Protein AF-A0A3Q0EWF9-F1 (afdb_monomer_lite)

Foldseek 3Di:
DDPDVVVVVVLLVVLQVVLCCLQVVPPQKDKDFACAWDQDPNDTDHHGDIDIDGSNCVLQDCVQPPVSNDRDSCRPVPDDGPVVVVVCVVPPPPPPPDDDDDDDD

Secondary structure (DSSP, 8-state):
----HHHHHHHHHHHHHHHHHHHH-S--EEEEE-SS-EEETTEEE-TT-EEEEEHHHHHT-TTTSSSTTS--TTGGGS---HHHHHHHHHTS-------------

Sequence (105 aa):
MSINARNIYLFHGIKVIDETMRVITFSPVVFREAKSDVNINGYLIPKGWKAVVWFRSVHLDPEIYPNPKEFNPYRGNQKEHKVQSVVREAYSPSINHPPSEERNV

Radius of gyration: 20.23 Å; chains: 1; bounding box: 55×40×53 Å

Structure (mmCIF, N/CA/C/O backbone):
data_AF-A0A3Q0EWF9-F1
#
_entry.id   AF-A0A3Q0EWF9-F1
#
loop_
_atom_site.group_PDB
_atom_site.id
_atom_site.type_symbol
_atom_site.label_atom_id
_atom_site.label_alt_id
_atom_site.label_comp_id
_atom_site.label_asym_id
_atom_site.label_entity_id
_atom_site.label_seq_id
_atom_site.pdbx_PDB_ins_code
_atom_site.Cartn_x
_atom_site.Cartn_y
_atom_site.Cartn_z
_atom_site.occupancy
_atom_site.B_iso_or_equiv
_atom_site.auth_seq_id
_atom_site.auth_comp_id
_atom_site.auth_asym_id
_atom_site.auth_atom_id
_atom_site.pdbx_PDB_model_num
ATOM 1 N N . MET A 1 1 ? -3.294 14.490 -36.265 1.00 40.38 1 MET A N 1
ATOM 2 C CA . MET A 1 1 ? -3.339 14.651 -34.794 1.00 40.38 1 MET A CA 1
ATOM 3 C C . MET A 1 1 ? -1.911 14.715 -34.280 1.00 40.38 1 MET A C 1
ATOM 5 O O . MET A 1 1 ? -1.221 13.710 -34.339 1.00 40.38 1 MET A O 1
ATOM 9 N N . SER A 1 2 ? -1.434 15.894 -33.872 1.00 47.47 2 SER A N 1
ATOM 10 C CA . SER A 1 2 ? -0.080 16.055 -33.327 1.00 47.47 2 SER A CA 1
ATOM 11 C C . SER A 1 2 ? -0.111 15.737 -31.833 1.00 47.47 2 SER A C 1
ATOM 13 O O . SER A 1 2 ? -0.631 16.521 -31.040 1.00 47.47 2 SER A O 1
ATOM 15 N N . ILE A 1 3 ? 0.376 14.557 -31.450 1.00 57.91 3 ILE A N 1
ATOM 16 C CA . ILE A 1 3 ? 0.616 14.232 -30.043 1.00 57.91 3 ILE A CA 1
ATOM 17 C C . ILE A 1 3 ? 1.892 14.981 -29.654 1.00 57.91 3 ILE A C 1
ATOM 19 O O . ILE A 1 3 ? 2.978 14.682 -30.144 1.00 57.91 3 ILE A O 1
ATOM 23 N N . ASN A 1 4 ? 1.751 16.009 -28.819 1.00 61.34 4 ASN A N 1
ATOM 24 C CA . ASN A 1 4 ? 2.858 16.870 -28.421 1.00 61.34 4 ASN A CA 1
ATOM 25 C C . ASN A 1 4 ? 3.886 16.053 -27.617 1.00 61.34 4 ASN A C 1
ATOM 27 O O . ASN A 1 4 ? 3.537 15.465 -26.591 1.00 61.34 4 ASN A O 1
ATOM 31 N N . ALA A 1 5 ? 5.145 16.016 -28.066 1.00 60.78 5 ALA A N 1
ATOM 32 C CA . ALA A 1 5 ? 6.212 15.207 -27.467 1.00 60.78 5 ALA A CA 1
ATOM 33 C C . ALA A 1 5 ? 6.368 15.443 -25.953 1.00 60.78 5 ALA A C 1
ATOM 35 O O . ALA A 1 5 ? 6.663 14.514 -25.206 1.00 60.78 5 ALA A O 1
ATOM 36 N N . ARG A 1 6 ? 6.072 16.658 -25.469 1.00 62.41 6 ARG A N 1
ATOM 37 C CA . ARG A 1 6 ? 6.066 16.986 -24.032 1.00 62.41 6 ARG A CA 1
ATOM 38 C C . ARG A 1 6 ? 5.102 16.116 -23.217 1.00 62.41 6 ARG A C 1
ATOM 40 O O . ARG A 1 6 ? 5.454 15.694 -22.121 1.00 62.41 6 ARG A O 1
AT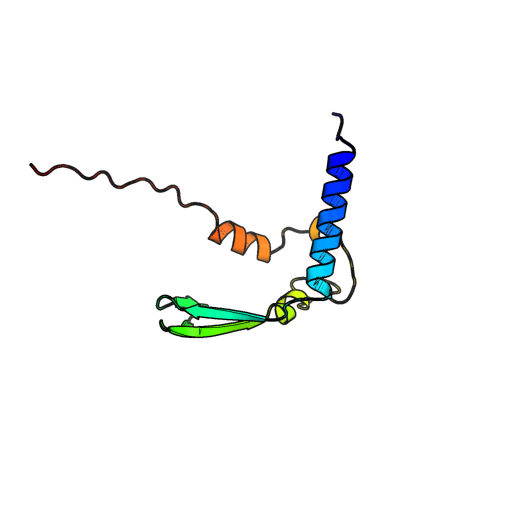OM 47 N N . ASN A 1 7 ? 3.931 15.795 -23.764 1.00 61.41 7 ASN A N 1
ATOM 48 C CA . ASN A 1 7 ? 2.940 14.955 -23.087 1.00 61.41 7 A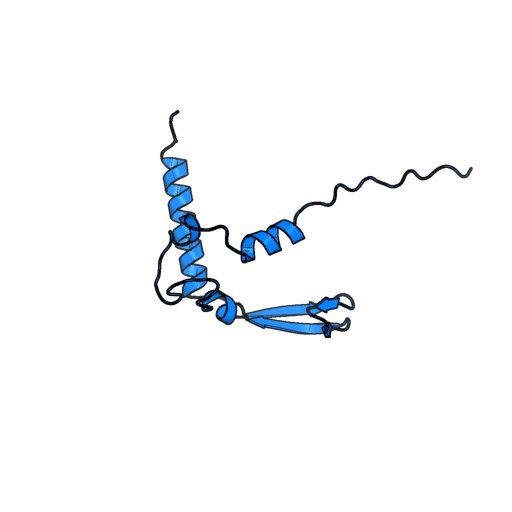SN A CA 1
ATOM 49 C C . ASN A 1 7 ? 3.381 13.487 -23.047 1.00 61.41 7 ASN A C 1
ATOM 51 O O . ASN A 1 7 ? 3.095 12.785 -22.081 1.00 61.41 7 ASN A O 1
ATOM 55 N N . ILE A 1 8 ? 4.126 13.044 -24.064 1.00 62.97 8 ILE A N 1
ATOM 56 C CA . ILE A 1 8 ? 4.720 11.706 -24.120 1.00 62.97 8 ILE A CA 1
ATOM 57 C C . ILE A 1 8 ? 5.784 11.577 -23.023 1.00 62.97 8 ILE A C 1
ATOM 59 O O . ILE A 1 8 ? 5.683 10.690 -22.179 1.00 62.97 8 ILE A O 1
ATOM 63 N N . TYR A 1 9 ? 6.750 12.499 -22.953 1.00 67.69 9 TYR A N 1
ATOM 64 C CA . TYR A 1 9 ? 7.807 12.451 -21.932 1.00 67.69 9 TYR A CA 1
ATOM 65 C C . TYR A 1 9 ? 7.266 12.501 -20.498 1.00 67.69 9 TYR A C 1
ATOM 67 O O . TYR A 1 9 ? 7.732 11.739 -19.651 1.00 67.69 9 TYR A O 1
ATOM 75 N N . LEU A 1 10 ? 6.256 13.336 -20.228 1.00 73.50 10 LEU A N 1
ATOM 76 C CA . LEU A 1 10 ? 5.601 13.382 -18.916 1.00 73.50 10 LEU A CA 1
ATOM 77 C C . LEU A 1 10 ? 4.935 12.045 -18.566 1.00 73.50 10 LEU A C 1
ATOM 79 O O . LEU A 1 10 ? 5.103 11.542 -17.457 1.00 73.50 10 LEU A O 1
ATOM 83 N N . PHE A 1 11 ? 4.240 11.428 -19.522 1.00 77.12 11 PHE A N 1
ATOM 84 C CA . PHE A 1 11 ? 3.589 10.135 -19.325 1.00 77.12 11 PHE A CA 1
ATOM 85 C C . PHE A 1 11 ? 4.585 9.001 -19.050 1.00 77.12 11 PHE A C 1
ATOM 87 O O . PHE A 1 11 ? 4.342 8.166 -18.179 1.00 77.12 11 PHE A O 1
ATOM 94 N N . HIS A 1 12 ? 5.722 8.973 -19.749 1.00 81.69 12 HIS A N 1
ATOM 95 C CA . HIS A 1 12 ? 6.782 7.996 -19.482 1.00 81.69 12 HIS A CA 1
ATOM 96 C C . HIS A 1 12 ? 7.449 8.230 -18.123 1.00 81.69 12 HIS A C 1
ATOM 98 O O . HIS A 1 12 ? 7.698 7.269 -17.398 1.00 81.69 12 HIS A O 1
ATOM 104 N N . GLY A 1 13 ? 7.692 9.490 -17.753 1.00 85.75 13 GLY A N 1
ATOM 105 C CA . GLY A 1 13 ? 8.279 9.843 -16.461 1.00 85.75 13 GLY A CA 1
ATOM 106 C C . GLY A 1 13 ? 7.424 9.383 -15.281 1.00 85.75 13 GLY A C 1
ATOM 107 O O . GLY A 1 13 ? 7.935 8.729 -14.375 1.00 85.75 13 GLY A O 1
ATOM 108 N N . ILE A 1 14 ? 6.114 9.646 -15.322 1.00 87.69 14 ILE A N 1
ATOM 109 C CA . ILE A 1 14 ? 5.182 9.252 -14.251 1.00 87.69 14 ILE A CA 1
ATO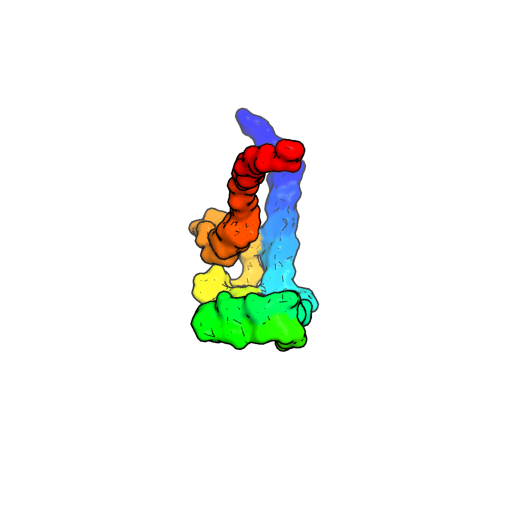M 110 C C . ILE A 1 14 ? 5.186 7.731 -14.047 1.00 87.69 14 ILE A C 1
ATOM 112 O O . ILE A 1 14 ? 5.297 7.262 -12.920 1.00 87.69 14 ILE A O 1
ATOM 116 N N . LYS A 1 15 ? 5.191 6.947 -15.131 1.00 88.75 15 LYS A N 1
ATOM 117 C CA . LYS A 1 15 ? 5.245 5.477 -15.057 1.00 88.75 15 LYS A CA 1
ATOM 118 C C . LYS A 1 15 ? 6.493 4.937 -14.365 1.00 88.75 15 LYS A C 1
ATOM 120 O O . LYS A 1 15 ? 6.422 3.966 -13.616 1.00 88.75 15 LYS A O 1
ATOM 125 N N . VAL A 1 16 ? 7.643 5.548 -14.639 1.00 90.94 16 VAL A N 1
ATOM 126 C CA . VAL A 1 16 ? 8.916 5.182 -14.002 1.00 90.94 16 VAL A CA 1
ATOM 127 C C . VAL A 1 16 ? 8.869 5.503 -12.509 1.00 90.94 16 VAL A C 1
ATOM 129 O O . VAL A 1 16 ? 9.308 4.687 -11.699 1.00 90.94 16 VAL A O 1
ATOM 132 N N . ILE A 1 17 ? 8.306 6.655 -12.137 1.00 90.56 17 ILE A N 1
ATOM 133 C CA . ILE A 1 17 ? 8.150 7.072 -10.737 1.00 90.56 17 ILE A CA 1
ATOM 134 C C . ILE A 1 17 ? 7.224 6.107 -9.985 1.00 90.56 17 ILE A C 1
ATOM 136 O O . ILE A 1 17 ? 7.608 5.601 -8.930 1.00 90.56 17 ILE A O 1
ATOM 140 N N . ASP A 1 18 ? 6.058 5.786 -10.546 1.00 88.88 18 ASP A N 1
ATOM 141 C CA . ASP A 1 18 ? 5.089 4.873 -9.930 1.00 88.88 18 ASP A CA 1
ATOM 142 C C . ASP A 1 18 ? 5.683 3.476 -9.700 1.00 88.88 18 ASP A C 1
ATOM 144 O O . ASP A 1 18 ? 5.584 2.915 -8.606 1.00 88.88 18 ASP A O 1
ATOM 148 N N . GLU A 1 19 ? 6.368 2.922 -10.704 1.00 92.00 19 GLU A N 1
ATOM 149 C CA . GLU A 1 19 ? 6.995 1.603 -10.578 1.00 92.00 19 GLU A CA 1
ATOM 150 C C . GLU A 1 19 ? 8.155 1.614 -9.571 1.00 92.00 19 GLU A C 1
ATOM 152 O O . GLU A 1 19 ? 8.354 0.643 -8.836 1.00 92.00 19 GLU A O 1
ATOM 157 N N . THR A 1 20 ? 8.883 2.729 -9.471 1.00 91.50 20 THR A N 1
ATOM 158 C CA . THR A 1 20 ? 9.934 2.908 -8.458 1.00 91.50 20 THR A CA 1
ATOM 159 C C . THR A 1 20 ? 9.334 2.869 -7.054 1.00 91.50 20 THR A C 1
ATOM 161 O O . THR A 1 20 ? 9.820 2.135 -6.188 1.00 91.50 20 THR A O 1
ATOM 164 N N . MET A 1 21 ? 8.233 3.596 -6.837 1.00 89.25 21 MET A N 1
ATOM 165 C CA . MET A 1 21 ? 7.514 3.609 -5.562 1.00 89.25 21 MET A CA 1
ATOM 166 C C . MET A 1 21 ? 6.952 2.231 -5.200 1.00 89.25 21 MET A C 1
ATOM 168 O O . MET A 1 21 ? 7.003 1.847 -4.028 1.00 89.25 21 MET A O 1
ATOM 172 N N . ARG A 1 22 ? 6.490 1.450 -6.183 1.00 91.06 22 ARG A N 1
ATOM 173 C CA . ARG A 1 22 ? 6.029 0.072 -5.969 1.00 91.06 22 ARG A CA 1
ATOM 174 C C . ARG A 1 22 ? 7.169 -0.849 -5.520 1.00 91.06 22 ARG A C 1
ATOM 176 O O . ARG A 1 22 ? 7.063 -1.473 -4.464 1.00 91.06 22 ARG A O 1
ATOM 183 N N . VAL A 1 23 ? 8.267 -0.916 -6.281 1.00 89.06 23 VAL A N 1
ATOM 184 C CA . VAL A 1 23 ? 9.375 -1.868 -6.045 1.00 89.06 23 VAL A CA 1
ATOM 185 C C . VAL A 1 23 ? 10.122 -1.564 -4.748 1.00 89.06 23 VAL A C 1
ATOM 187 O O . VAL A 1 23 ? 10.289 -2.454 -3.904 1.00 89.06 23 VAL A O 1
ATOM 190 N N . ILE A 1 24 ? 10.542 -0.308 -4.574 1.00 87.00 24 ILE A N 1
ATOM 191 C CA . ILE A 1 24 ? 11.315 0.126 -3.403 1.00 87.00 24 ILE A CA 1
ATOM 192 C C . ILE A 1 24 ? 10.411 0.182 -2.168 1.00 87.00 24 ILE A C 1
ATOM 194 O O . ILE A 1 24 ? 10.852 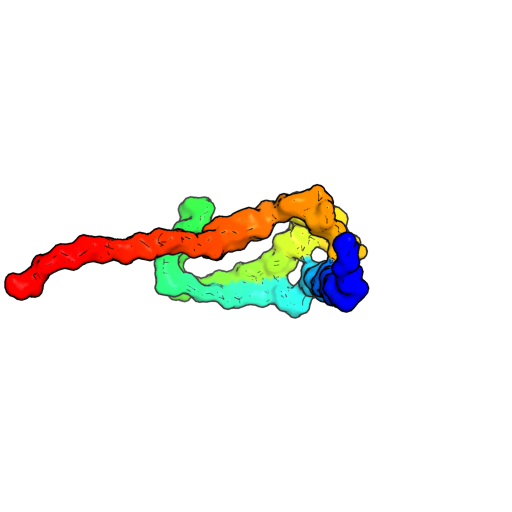-0.153 -1.074 1.00 87.00 24 ILE A O 1
ATOM 198 N N . THR A 1 25 ? 9.132 0.534 -2.350 1.00 72.31 25 THR A N 1
ATOM 199 C CA . THR A 1 25 ? 8.158 0.727 -1.268 1.00 72.31 25 THR A CA 1
ATOM 200 C C . THR A 1 25 ? 8.724 1.623 -0.157 1.00 72.31 25 THR A C 1
ATOM 202 O O . THR A 1 25 ? 8.925 1.179 0.971 1.00 72.31 25 THR A O 1
ATOM 205 N N . PHE A 1 26 ? 8.983 2.897 -0.482 1.00 75.19 26 PHE A N 1
ATOM 206 C CA . PHE A 1 26 ? 9.592 3.869 0.444 1.00 75.19 26 PHE A CA 1
ATOM 207 C C . PHE A 1 26 ? 8.892 3.927 1.813 1.00 75.19 26 PHE A C 1
ATOM 209 O O . PHE A 1 26 ? 9.547 4.019 2.847 1.00 75.19 26 PHE A O 1
ATOM 216 N N . SER A 1 27 ? 7.561 3.813 1.826 1.00 80.31 27 SER A N 1
ATOM 217 C CA . SER A 1 27 ? 6.778 3.635 3.046 1.00 80.31 27 SER A CA 1
ATOM 218 C C . SER A 1 27 ? 6.035 2.299 2.970 1.00 80.31 27 SER A C 1
ATOM 220 O O . SER A 1 27 ? 5.023 2.204 2.274 1.00 80.31 27 SER A O 1
ATOM 222 N N . PRO A 1 28 ? 6.534 1.234 3.622 1.00 76.56 28 PRO A N 1
ATOM 223 C CA . PRO A 1 28 ? 5.888 -0.073 3.573 1.00 76.56 28 PRO A CA 1
ATOM 224 C C . PRO A 1 28 ? 4.582 -0.105 4.354 1.00 76.56 28 PRO A C 1
ATOM 226 O O . PRO A 1 28 ? 3.741 -0.951 4.060 1.00 76.56 28 PRO A O 1
ATOM 229 N N . VAL A 1 29 ? 4.401 0.795 5.320 1.00 86.56 29 VAL A N 1
ATOM 230 C CA . VAL A 1 29 ? 3.227 0.821 6.186 1.00 86.56 29 VAL A CA 1
ATOM 231 C C . VAL A 1 29 ? 2.704 2.234 6.401 1.00 86.56 29 VAL A C 1
ATOM 233 O O . VAL A 1 29 ? 3.482 3.179 6.498 1.00 86.56 29 VAL A O 1
ATOM 236 N N . VAL A 1 30 ? 1.389 2.366 6.558 1.00 90.25 30 VAL A N 1
ATOM 237 C CA . VAL A 1 30 ? 0.767 3.578 7.109 1.00 90.25 30 VAL A CA 1
ATOM 238 C C . VAL A 1 30 ? -0.149 3.231 8.267 1.00 90.25 30 VAL A C 1
ATOM 240 O O . VAL A 1 30 ? -0.792 2.182 8.284 1.00 90.25 30 VAL A O 1
ATOM 243 N N . PHE A 1 31 ? -0.227 4.149 9.222 1.00 92.56 31 PHE A N 1
ATOM 244 C CA . PHE A 1 31 ? -1.110 4.034 10.372 1.00 92.56 31 PHE A CA 1
ATOM 245 C C . PHE A 1 31 ? -2.440 4.721 10.076 1.00 92.56 31 PHE A C 1
ATOM 247 O O . PHE A 1 31 ? -2.486 5.820 9.515 1.00 92.56 31 PHE A O 1
ATOM 254 N N . ARG A 1 32 ? -3.530 4.063 10.455 1.00 93.62 32 ARG A N 1
ATOM 255 C CA . ARG A 1 32 ? -4.896 4.573 10.350 1.00 93.62 32 ARG A CA 1
ATOM 256 C C . ARG A 1 32 ? -5.611 4.386 11.676 1.00 93.62 32 ARG A C 1
ATOM 258 O O . ARG A 1 32 ? -5.274 3.491 12.442 1.00 93.62 32 ARG A O 1
ATOM 265 N N . GLU A 1 33 ? -6.607 5.223 11.915 1.00 95.31 33 GLU A N 1
ATOM 266 C CA . GLU A 1 33 ? -7.528 5.085 13.038 1.00 95.31 33 GLU A CA 1
ATOM 267 C C . GLU A 1 33 ? -8.957 5.049 12.499 1.00 95.31 33 GLU A C 1
ATOM 269 O O . GLU A 1 33 ? -9.324 5.857 11.637 1.00 95.31 33 GLU A O 1
ATOM 274 N N . ALA A 1 34 ? -9.751 4.099 12.985 1.00 96.38 34 ALA A N 1
ATOM 275 C CA . ALA A 1 34 ? -11.157 3.982 12.643 1.00 96.38 34 ALA A CA 1
ATOM 276 C C . ALA A 1 34 ? -11.945 5.144 13.270 1.00 96.38 34 ALA A C 1
ATOM 278 O O . ALA A 1 34 ? -12.112 5.219 14.485 1.00 96.38 34 ALA A O 1
ATOM 279 N N . LYS A 1 35 ? -12.441 6.074 12.446 1.00 96.00 35 LYS A N 1
ATOM 280 C CA . LYS A 1 35 ? -13.228 7.233 12.919 1.00 96.00 35 LYS A CA 1
ATOM 281 C C . LYS A 1 35 ? -14.676 6.882 13.282 1.00 96.00 35 LYS A C 1
ATOM 283 O O . LYS A 1 35 ? -15.340 7.641 13.989 1.00 96.00 35 LYS A O 1
ATOM 288 N N . SER A 1 36 ? -15.139 5.733 12.817 1.00 96.44 36 SER A N 1
ATOM 289 C CA . SER A 1 36 ? -16.431 5.119 13.098 1.00 96.44 36 SER A CA 1
ATOM 290 C C . SER A 1 36 ? -16.255 3.606 13.108 1.00 96.44 36 SER A C 1
ATOM 292 O O . SER A 1 36 ? -15.207 3.108 12.696 1.00 96.44 36 SER A O 1
ATOM 294 N N . ASP A 1 37 ? -17.281 2.886 13.539 1.00 96.50 37 ASP A N 1
ATOM 295 C CA . ASP A 1 37 ? -17.353 1.445 13.330 1.00 96.50 37 ASP A CA 1
ATOM 296 C C . ASP A 1 37 ? -17.378 1.155 11.820 1.00 96.50 37 ASP A C 1
ATOM 298 O O . ASP A 1 37 ? -18.107 1.809 11.067 1.00 96.50 37 ASP A O 1
ATOM 302 N N . VAL A 1 38 ? -16.547 0.215 11.362 1.00 94.38 38 VAL A N 1
ATOM 303 C CA . VAL A 1 38 ? -16.427 -0.163 9.945 1.00 94.38 38 VAL A CA 1
ATOM 304 C C . VAL A 1 38 ? -16.523 -1.676 9.819 1.00 94.38 38 VAL A C 1
ATOM 306 O O . VAL A 1 38 ? -15.807 -2.398 10.506 1.00 94.38 38 VAL A O 1
ATOM 309 N N . ASN A 1 39 ? -17.375 -2.165 8.919 1.00 94.56 39 ASN A N 1
ATOM 310 C CA . ASN A 1 39 ? -17.429 -3.584 8.577 1.00 94.56 39 ASN A CA 1
ATOM 311 C C . ASN A 1 39 ? -16.619 -3.835 7.296 1.00 94.56 39 ASN A C 1
ATOM 313 O O . ASN A 1 39 ? -16.929 -3.263 6.252 1.00 94.56 39 ASN A O 1
ATOM 317 N N . ILE A 1 40 ? -15.569 -4.654 7.379 1.00 89.12 40 ILE A N 1
ATOM 318 C CA . ILE A 1 40 ? -14.713 -5.021 6.243 1.00 89.12 40 ILE A CA 1
ATOM 319 C C . ILE A 1 40 ? -14.630 -6.541 6.178 1.00 89.12 40 ILE A C 1
ATOM 321 O O . ILE A 1 40 ? -14.177 -7.179 7.125 1.00 89.12 40 ILE A O 1
ATOM 325 N N . ASN A 1 41 ? -15.035 -7.129 5.050 1.00 88.62 41 ASN A N 1
ATOM 326 C CA . ASN A 1 41 ? -14.990 -8.578 4.815 1.00 88.62 41 ASN A CA 1
ATOM 327 C C . ASN A 1 41 ? -15.658 -9.411 5.933 1.00 88.62 41 ASN A C 1
ATOM 329 O O . ASN A 1 41 ? -15.177 -10.488 6.274 1.00 88.62 41 ASN A O 1
ATOM 333 N N . GLY A 1 42 ? -16.744 -8.900 6.527 1.00 92.44 42 GLY A N 1
ATOM 334 C CA . GLY A 1 42 ? -17.467 -9.549 7.628 1.00 92.44 42 GLY A CA 1
ATOM 335 C C . GLY A 1 42 ? -16.877 -9.306 9.021 1.00 92.44 42 GLY A C 1
ATOM 336 O O . GLY A 1 42 ? -17.458 -9.755 10.007 1.00 92.44 42 GLY A O 1
ATOM 337 N N . TYR A 1 43 ? -15.762 -8.579 9.125 1.00 92.69 43 TYR A N 1
ATOM 338 C CA . TYR A 1 43 ? -15.143 -8.204 10.393 1.00 92.69 43 TYR A CA 1
ATOM 339 C C . TYR A 1 43 ? -15.529 -6.781 10.790 1.00 92.69 43 TYR A C 1
ATOM 341 O O . TYR A 1 43 ? -15.379 -5.842 10.007 1.00 92.69 43 TYR A O 1
ATOM 349 N N . LEU A 1 44 ? -15.976 -6.614 12.036 1.00 95.50 44 LEU A N 1
ATOM 350 C CA . LEU A 1 44 ? -16.215 -5.302 12.628 1.00 95.50 44 LEU A CA 1
ATOM 351 C C . LEU A 1 44 ? -14.907 -4.731 13.184 1.00 95.50 44 LEU A C 1
ATOM 353 O O . LEU A 1 44 ? -14.301 -5.318 14.078 1.00 95.50 44 LEU A O 1
ATOM 357 N N . ILE A 1 45 ? -14.512 -3.565 12.683 1.00 96.06 45 ILE A N 1
ATOM 358 C CA . ILE A 1 45 ? -13.443 -2.727 13.224 1.00 96.06 45 ILE A CA 1
ATOM 359 C C . ILE A 1 45 ? -14.114 -1.600 14.019 1.00 96.06 45 ILE A C 1
ATOM 361 O O . ILE A 1 45 ? -14.723 -0.721 13.406 1.00 96.06 45 ILE A O 1
ATOM 365 N N . PRO A 1 46 ? -14.033 -1.604 15.359 1.00 97.25 46 PRO A N 1
ATOM 366 C CA . PRO A 1 46 ? -14.660 -0.572 16.174 1.00 97.25 46 PRO A CA 1
ATOM 367 C C . PRO A 1 46 ? -13.988 0.797 16.030 1.00 97.25 46 PRO A C 1
ATOM 369 O O . PRO A 1 46 ? -12.779 0.906 15.797 1.00 97.25 46 PRO A O 1
ATOM 372 N N . LYS A 1 47 ? -14.758 1.857 16.268 1.00 96.88 47 LYS A N 1
ATOM 373 C CA . LYS A 1 47 ? -14.263 3.229 16.382 1.00 96.88 47 LYS A CA 1
ATOM 374 C C . LYS A 1 47 ? -13.113 3.320 17.394 1.00 96.88 47 LYS A C 1
ATOM 376 O O . LYS A 1 47 ? -13.169 2.759 18.486 1.00 96.88 47 LYS A O 1
ATOM 381 N N . GLY A 1 48 ? -12.075 4.070 17.034 1.00 95.94 48 GLY A N 1
ATOM 382 C CA . GLY A 1 48 ? -10.871 4.297 17.837 1.00 95.94 48 GLY A CA 1
ATOM 383 C C . GLY A 1 48 ? -9.789 3.227 17.673 1.00 95.94 48 GLY A C 1
ATOM 384 O O . GLY A 1 48 ? -8.681 3.397 18.183 1.00 95.94 48 GLY A O 1
ATOM 385 N N . TRP A 1 49 ? -10.055 2.136 16.946 1.00 97.19 49 TRP A N 1
ATOM 386 C CA . TRP A 1 49 ? -9.029 1.132 16.671 1.00 97.19 49 TRP A CA 1
ATOM 387 C C . TRP A 1 49 ? -7.961 1.664 15.722 1.00 97.19 49 TRP A C 1
ATOM 389 O O . TRP A 1 49 ? -8.260 2.301 14.709 1.00 97.19 49 TRP A O 1
ATOM 399 N N . LYS A 1 50 ? -6.701 1.348 16.036 1.00 94.94 50 LYS A N 1
ATOM 400 C CA . LYS A 1 50 ? -5.547 1.655 15.190 1.00 94.94 50 LYS A CA 1
ATOM 401 C C . LYS A 1 50 ? -5.258 0.473 14.276 1.00 94.94 50 LYS A C 1
ATOM 403 O O . LYS A 1 50 ? -5.108 -0.652 14.741 1.00 94.94 50 LYS A O 1
ATOM 408 N N . ALA A 1 51 ? -5.140 0.743 12.985 1.00 91.56 51 ALA A N 1
ATOM 409 C CA . ALA A 1 51 ? -4.796 -0.232 11.967 1.00 91.56 51 ALA A CA 1
ATOM 410 C C . ALA A 1 51 ? -3.458 0.128 11.318 1.00 91.56 51 ALA A C 1
ATOM 412 O O . ALA A 1 51 ? -3.157 1.300 11.074 1.00 91.56 51 ALA A O 1
ATOM 413 N N . VAL A 1 52 ? -2.674 -0.899 11.006 1.00 92.62 52 VAL A N 1
ATOM 414 C CA . VAL A 1 52 ? -1.472 -0.781 10.182 1.00 92.62 52 VAL A CA 1
ATOM 415 C C . VAL A 1 52 ? -1.812 -1.334 8.809 1.00 92.62 52 VAL A C 1
ATOM 417 O O . VAL A 1 52 ? -2.139 -2.510 8.672 1.00 92.62 52 VAL A O 1
ATOM 420 N N . VAL A 1 53 ? -1.748 -0.488 7.787 1.00 89.75 53 VAL A N 1
ATOM 421 C CA . VAL A 1 53 ? -1.929 -0.915 6.398 1.00 89.75 53 VAL A CA 1
ATOM 422 C C . VAL A 1 53 ? -0.561 -1.256 5.837 1.00 89.75 53 VAL A C 1
ATOM 424 O O . VAL A 1 53 ? 0.296 -0.380 5.761 1.00 89.75 53 VAL A O 1
ATOM 427 N N . TRP A 1 54 ? -0.352 -2.514 5.450 1.00 88.31 54 TRP A N 1
ATOM 428 C CA . TRP A 1 54 ? 0.914 -2.988 4.897 1.00 88.31 54 TRP A CA 1
ATOM 429 C C . TRP A 1 54 ? 0.875 -2.964 3.368 1.00 88.31 54 TRP A C 1
ATOM 431 O O . TRP A 1 54 ? 0.372 -3.882 2.733 1.00 88.31 54 TRP A O 1
ATOM 441 N N . PHE A 1 55 ? 1.411 -1.912 2.751 1.00 86.31 55 PHE A N 1
ATOM 442 C CA . PHE A 1 55 ? 1.417 -1.780 1.290 1.00 86.31 55 PHE A CA 1
ATOM 443 C C . PHE A 1 55 ? 2.331 -2.787 0.606 1.00 86.31 55 PHE A C 1
ATOM 445 O O . PHE A 1 55 ? 2.076 -3.200 -0.523 1.00 86.31 55 PHE A O 1
ATOM 452 N N . ARG A 1 56 ? 3.407 -3.197 1.284 1.00 86.56 56 ARG A N 1
ATOM 453 C CA . ARG A 1 56 ? 4.403 -4.075 0.670 1.00 86.56 56 ARG A CA 1
ATOM 454 C C . ARG A 1 56 ? 3.852 -5.459 0.331 1.00 86.56 56 ARG A C 1
ATOM 456 O O . ARG A 1 56 ? 4.319 -6.035 -0.646 1.00 86.56 56 ARG A O 1
ATOM 463 N N . SER A 1 57 ? 2.876 -5.970 1.085 1.00 88.00 57 SER A N 1
ATOM 464 C CA . SER A 1 57 ? 2.219 -7.235 0.737 1.00 88.00 57 SER A CA 1
ATOM 465 C C . SER A 1 57 ? 1.490 -7.114 -0.601 1.00 88.00 57 SER A C 1
ATOM 467 O O . SER A 1 57 ? 1.728 -7.921 -1.488 1.00 88.00 57 SER A O 1
ATOM 469 N N . VAL A 1 58 ? 0.718 -6.041 -0.794 1.00 88.69 58 VAL A N 1
ATOM 470 C CA . VAL A 1 58 ? -0.005 -5.749 -2.042 1.00 88.69 58 VAL A CA 1
ATOM 471 C C . VAL A 1 58 ? 0.956 -5.501 -3.209 1.00 88.69 58 VAL A C 1
ATOM 473 O O . VAL A 1 58 ? 0.773 -6.046 -4.291 1.00 88.69 58 VAL A O 1
ATOM 476 N N . HIS A 1 59 ? 2.012 -4.705 -3.011 1.00 90.00 59 HIS A N 1
ATOM 477 C CA . HIS A 1 59 ? 2.995 -4.405 -4.063 1.00 90.00 59 HIS A CA 1
ATOM 478 C C . HIS A 1 59 ? 3.778 -5.629 -4.548 1.00 90.00 59 HIS A C 1
ATOM 480 O O . HIS A 1 59 ? 4.290 -5.608 -5.671 1.00 90.00 59 HIS A O 1
ATOM 486 N N . LEU A 1 60 ? 3.911 -6.654 -3.702 1.00 88.75 60 LEU A N 1
ATOM 487 C CA . LEU A 1 60 ? 4.629 -7.888 -4.006 1.00 88.75 60 LEU A CA 1
ATOM 488 C C . LEU A 1 60 ? 3.717 -9.078 -4.309 1.00 88.75 60 LEU A C 1
ATOM 490 O O . LEU A 1 60 ? 4.230 -10.170 -4.553 1.00 88.75 60 LEU A O 1
ATOM 494 N N . ASP A 1 61 ? 2.404 -8.875 -4.308 1.00 89.69 61 ASP A N 1
ATOM 495 C CA . ASP A 1 61 ? 1.436 -9.915 -4.609 1.00 89.69 61 ASP A CA 1
ATOM 496 C C . ASP A 1 61 ? 1.502 -10.276 -6.107 1.00 89.69 61 ASP A C 1
ATOM 498 O O . ASP A 1 61 ? 1.227 -9.415 -6.951 1.00 89.69 61 ASP A O 1
ATOM 502 N N . PRO A 1 62 ? 1.874 -11.519 -6.472 1.00 90.12 62 PRO A N 1
ATOM 503 C CA . PRO A 1 62 ? 1.957 -11.942 -7.866 1.00 90.12 62 PRO A CA 1
ATOM 504 C C . PRO A 1 62 ? 0.592 -12.018 -8.566 1.00 90.12 62 PRO A C 1
ATOM 506 O O . PRO A 1 62 ? 0.556 -11.976 -9.797 1.00 90.12 62 PRO A O 1
ATOM 509 N N . GLU A 1 63 ? -0.520 -12.094 -7.825 1.00 88.94 63 GLU A N 1
ATOM 510 C CA . GLU A 1 63 ? -1.872 -12.047 -8.395 1.00 88.94 63 GLU A CA 1
ATOM 511 C C . GLU A 1 63 ? -2.238 -10.635 -8.871 1.00 88.94 63 GLU A C 1
ATOM 513 O O . GLU A 1 63 ? -3.005 -10.467 -9.824 1.00 88.94 63 GLU A O 1
ATOM 518 N N . ILE A 1 64 ? -1.662 -9.612 -8.233 1.00 86.12 64 ILE A N 1
ATOM 519 C CA . ILE A 1 64 ? -1.871 -8.198 -8.568 1.00 86.12 64 ILE A CA 1
ATOM 520 C C . ILE A 1 64 ? -0.797 -7.716 -9.550 1.00 86.12 64 ILE A C 1
ATOM 522 O O . ILE A 1 64 ? -1.108 -7.029 -10.524 1.00 86.12 64 ILE A O 1
ATOM 526 N N . TYR A 1 65 ? 0.463 -8.094 -9.316 1.00 88.38 65 TYR A N 1
ATOM 527 C CA . TYR A 1 65 ? 1.626 -7.690 -10.099 1.00 88.38 65 TYR A CA 1
ATOM 528 C C . TYR A 1 65 ? 2.428 -8.915 -10.562 1.00 88.38 65 TYR A C 1
ATOM 530 O O . TYR A 1 65 ? 3.297 -9.383 -9.825 1.00 88.38 65 TYR A O 1
ATOM 538 N N . PRO A 1 66 ? 2.235 -9.393 -11.808 1.00 89.00 66 PRO A N 1
ATOM 539 C CA . PRO A 1 66 ? 3.061 -10.457 -12.375 1.00 89.00 66 PRO A CA 1
ATOM 540 C C . PRO A 1 66 ? 4.547 -10.091 -12.321 1.00 89.00 66 PRO A C 1
ATOM 542 O O . PRO A 1 66 ? 4.914 -8.938 -12.572 1.00 89.00 66 PRO A O 1
ATOM 545 N N . ASN A 1 67 ? 5.393 -11.060 -11.969 1.00 90.81 67 ASN A N 1
ATOM 546 C CA . ASN A 1 67 ? 6.815 -10.856 -11.677 1.00 90.81 67 ASN A CA 1
ATOM 547 C C . ASN A 1 67 ? 7.053 -9.621 -10.780 1.00 90.81 67 ASN A C 1
ATOM 549 O O . ASN A 1 67 ? 7.669 -8.633 -11.194 1.00 90.81 67 ASN A O 1
ATOM 553 N N . PRO A 1 68 ? 6.551 -9.630 -9.534 1.00 90.75 68 PRO A N 1
ATOM 554 C CA . PRO A 1 68 ? 6.460 -8.421 -8.714 1.00 90.75 68 PRO A CA 1
ATOM 555 C C . PRO A 1 68 ? 7.827 -7.829 -8.341 1.00 90.75 68 PRO A C 1
ATOM 557 O O . PRO A 1 68 ? 7.926 -6.643 -8.024 1.00 90.75 68 PRO A O 1
ATOM 560 N N . LYS A 1 69 ? 8.889 -8.637 -8.381 1.00 90.94 69 LYS A N 1
ATOM 561 C CA . LYS A 1 69 ? 10.266 -8.210 -8.093 1.00 90.94 69 LYS A CA 1
ATOM 562 C C . LYS A 1 69 ? 10.977 -7.591 -9.299 1.00 90.94 69 LYS A C 1
ATOM 564 O O . LYS A 1 69 ? 12.013 -6.961 -9.116 1.00 90.94 69 LYS A O 1
ATOM 569 N N . GLU A 1 70 ? 10.442 -7.757 -10.505 1.00 93.56 70 GLU A N 1
ATOM 570 C CA . GLU A 1 70 ? 10.984 -7.119 -11.702 1.00 93.56 70 GLU A CA 1
ATOM 571 C C . GLU A 1 70 ? 10.557 -5.651 -11.746 1.00 93.56 70 GLU A C 1
ATOM 573 O O . GLU A 1 70 ? 9.418 -5.307 -11.422 1.00 93.56 70 GLU A O 1
ATOM 578 N N . PHE A 1 71 ? 11.466 -4.775 -12.162 1.00 92.75 71 PHE A N 1
ATOM 579 C CA . PHE A 1 71 ? 11.142 -3.380 -12.429 1.00 92.75 71 PHE A CA 1
ATOM 580 C C . PHE A 1 71 ? 10.614 -3.256 -13.862 1.00 92.75 71 PHE A C 1
ATOM 582 O O . PHE A 1 71 ? 11.366 -3.429 -14.820 1.00 92.75 71 PHE A O 1
ATOM 589 N N . ASN A 1 72 ? 9.321 -2.968 -14.015 1.00 92.50 72 ASN A N 1
ATOM 590 C CA . ASN A 1 72 ? 8.680 -2.792 -15.318 1.00 92.50 72 ASN A CA 1
ATOM 591 C C . ASN A 1 72 ? 7.686 -1.613 -15.293 1.00 92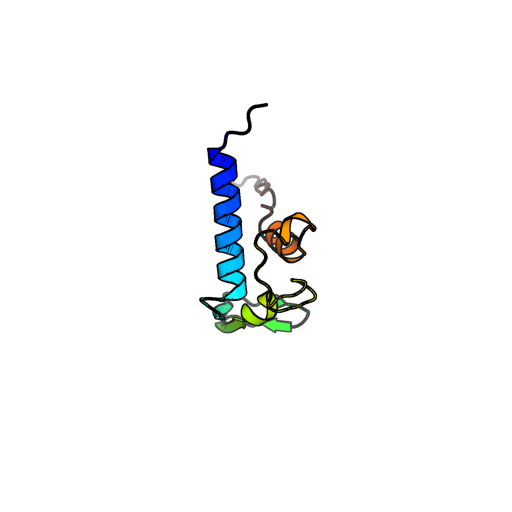.50 72 ASN A C 1
ATOM 593 O O . ASN A 1 72 ? 6.514 -1.809 -14.959 1.00 92.50 72 ASN A O 1
ATOM 597 N N . PRO A 1 73 ? 8.109 -0.402 -15.709 1.00 89.62 73 PRO A N 1
ATOM 598 C CA . PRO A 1 73 ? 7.261 0.796 -15.757 1.00 89.62 73 PRO A CA 1
ATOM 599 C C . PRO A 1 73 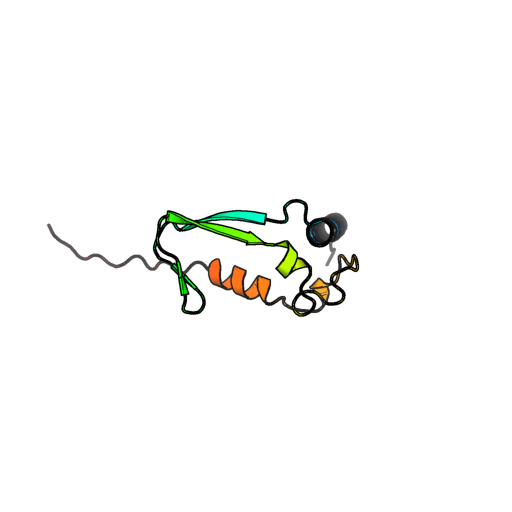? 6.022 0.677 -16.653 1.00 89.62 73 PRO A C 1
ATOM 601 O O . PRO A 1 73 ? 5.097 1.478 -16.561 1.00 89.62 73 PRO A O 1
ATOM 604 N N . TYR A 1 74 ? 5.982 -0.309 -17.549 1.00 87.06 74 TYR A N 1
ATOM 605 C CA . TYR A 1 74 ? 4.931 -0.446 -18.554 1.00 87.06 74 TYR A CA 1
ATOM 606 C C . TYR A 1 74 ? 3.961 -1.597 -18.274 1.00 87.06 74 TYR A C 1
ATOM 608 O O . TYR A 1 74 ? 3.072 -1.846 -19.090 1.00 87.06 74 TYR A O 1
ATOM 616 N N . ARG A 1 75 ? 4.065 -2.252 -17.105 1.00 82.31 75 ARG A N 1
ATOM 617 C CA . ARG A 1 75 ? 3.215 -3.392 -16.708 1.00 82.31 75 ARG A CA 1
ATOM 618 C C . ARG A 1 75 ? 1.705 -3.107 -16.784 1.00 82.31 75 ARG A C 1
ATOM 620 O O . ARG A 1 75 ? 0.934 -3.983 -17.154 1.00 82.31 75 ARG A O 1
ATOM 627 N N . GLY A 1 76 ? 1.280 -1.871 -16.498 1.00 66.44 76 GLY A N 1
ATOM 628 C CA . GLY A 1 76 ? -0.131 -1.455 -16.495 1.00 66.44 76 GLY A CA 1
ATOM 629 C C . GLY A 1 76 ? -0.735 -1.158 -17.869 1.00 66.44 76 GLY A C 1
ATOM 630 O O . GLY A 1 76 ? -1.937 -0.950 -17.968 1.00 66.44 76 GLY A O 1
ATOM 631 N N . ASN A 1 77 ? 0.058 -1.171 -18.942 1.00 61.72 77 ASN A N 1
ATOM 632 C CA . ASN A 1 77 ? -0.470 -0.971 -20.296 1.00 61.72 77 ASN A CA 1
ATOM 633 C C . ASN A 1 77 ? -1.253 -2.194 -20.805 1.00 61.72 77 ASN A C 1
ATOM 635 O O . ASN A 1 77 ? -1.790 -2.150 -21.908 1.00 61.72 77 ASN A O 1
ATOM 639 N N . GLN A 1 78 ? -1.260 -3.294 -20.044 1.00 53.69 78 GLN A N 1
ATOM 640 C CA . GLN A 1 78 ? -1.783 -4.582 -20.485 1.00 53.69 78 GLN A CA 1
ATOM 641 C C . GLN A 1 78 ? -3.109 -4.984 -19.822 1.00 53.69 78 GLN A C 1
ATOM 643 O O . GLN A 1 78 ? -3.784 -5.835 -20.395 1.00 53.69 78 GLN A O 1
ATOM 648 N N . LYS A 1 79 ? -3.519 -4.412 -18.671 1.00 49.25 79 LYS A N 1
ATOM 649 C CA . LYS A 1 79 ? -4.778 -4.773 -17.974 1.00 49.25 79 LYS A CA 1
ATOM 650 C C . LYS A 1 79 ? -5.318 -3.643 -17.085 1.00 49.25 79 LYS A C 1
ATOM 652 O O . LYS A 1 79 ? -4.541 -2.957 -16.424 1.00 49.25 79 LYS A O 1
ATOM 657 N N . GLU A 1 80 ? -6.647 -3.511 -17.000 1.00 52.00 80 GLU A N 1
ATOM 658 C CA . GLU A 1 80 ? -7.304 -2.801 -15.892 1.00 52.00 80 GLU A CA 1
ATOM 659 C C . GLU A 1 80 ? -6.961 -3.524 -14.581 1.00 52.00 80 GLU A C 1
ATOM 661 O O . GLU A 1 80 ? -7.347 -4.672 -14.362 1.00 52.00 80 GLU A O 1
ATOM 666 N N . HIS A 1 81 ? -6.185 -2.885 -13.707 1.00 53.94 81 HIS A N 1
ATOM 667 C CA . HIS A 1 81 ? -5.878 -3.455 -12.397 1.00 53.94 81 HIS A CA 1
ATOM 668 C C . HIS A 1 81 ? -7.121 -3.383 -11.494 1.00 53.94 81 HIS A C 1
ATOM 670 O O . HIS A 1 81 ? -7.686 -2.304 -11.320 1.00 53.94 81 HIS A O 1
ATOM 676 N N . LYS A 1 82 ? -7.484 -4.489 -10.825 1.00 51.41 82 LYS A N 1
ATOM 677 C CA . LYS A 1 82 ? -8.552 -4.532 -9.796 1.00 51.41 82 LYS A CA 1
ATOM 678 C C . LYS A 1 82 ? -8.394 -3.464 -8.702 1.00 51.41 82 LYS A C 1
ATOM 680 O O . LYS A 1 82 ? -9.372 -2.986 -8.144 1.00 51.41 82 LYS A O 1
ATOM 685 N N . VAL A 1 83 ? -7.163 -3.043 -8.408 1.00 54.53 83 VAL A N 1
ATOM 686 C CA . VAL A 1 83 ? -6.901 -1.948 -7.457 1.00 54.53 83 VAL A CA 1
ATOM 687 C C . VAL A 1 83 ? -7.495 -0.625 -7.958 1.00 54.53 83 VAL A C 1
ATOM 689 O O . VAL A 1 83 ? -8.056 0.134 -7.173 1.00 54.53 83 VAL A O 1
ATOM 692 N N . GLN A 1 84 ? -7.440 -0.361 -9.268 1.00 51.06 84 GLN A N 1
ATOM 693 C CA . GLN A 1 84 ? -8.048 0.835 -9.847 1.00 51.06 84 GLN A CA 1
ATOM 694 C C . GLN A 1 84 ? -9.575 0.767 -9.853 1.00 51.06 84 GLN A C 1
ATOM 696 O O . GLN A 1 84 ? -10.194 1.807 -9.669 1.00 51.06 84 GLN A O 1
ATOM 701 N N . SER A 1 85 ? -10.196 -0.411 -9.999 1.00 51.03 85 SER A N 1
ATOM 702 C CA . SER A 1 85 ? -11.660 -0.520 -9.924 1.00 51.03 85 SER A CA 1
ATOM 703 C C . SER A 1 85 ? -12.181 -0.219 -8.516 1.00 51.03 85 SER A C 1
ATOM 705 O O . SER A 1 85 ? -13.122 0.554 -8.388 1.00 51.03 85 SER A O 1
ATOM 707 N N . VAL A 1 86 ? -11.512 -0.715 -7.465 1.00 52.38 86 VAL A N 1
ATOM 708 C CA . VAL A 1 86 ? -11.883 -0.431 -6.062 1.00 52.38 86 VAL A CA 1
ATOM 709 C C . VAL A 1 86 ? -11.725 1.056 -5.724 1.00 52.38 86 VAL A C 1
ATOM 711 O O . VAL A 1 86 ? -12.600 1.651 -5.100 1.00 52.38 86 VAL A O 1
ATOM 714 N N . VAL A 1 87 ? -10.635 1.695 -6.167 1.00 52.25 87 VAL A N 1
ATOM 715 C CA . VAL A 1 87 ? -10.440 3.143 -5.966 1.00 52.25 87 VAL A CA 1
ATOM 716 C C . VAL A 1 87 ? -11.469 3.950 -6.768 1.00 52.25 87 VAL A C 1
ATOM 718 O O . VAL A 1 87 ? -12.012 4.925 -6.264 1.00 52.25 87 VAL A O 1
ATOM 721 N N . ARG A 1 88 ? -11.792 3.545 -7.998 1.00 44.16 88 ARG A N 1
ATOM 722 C CA . ARG A 1 88 ? -12.767 4.240 -8.855 1.00 44.16 88 ARG A CA 1
ATOM 723 C C . ARG A 1 88 ? -14.208 4.105 -8.350 1.00 44.16 88 ARG A C 1
ATOM 725 O O . ARG A 1 88 ? -15.000 5.025 -8.538 1.00 44.16 88 ARG A O 1
ATOM 732 N N . GLU A 1 89 ? -14.529 3.001 -7.685 1.00 47.03 89 GLU A N 1
ATOM 733 C CA . GLU A 1 89 ? -15.797 2.794 -6.981 1.00 47.03 89 GLU A CA 1
ATOM 734 C C . GLU A 1 89 ? -15.874 3.658 -5.712 1.00 47.03 89 GLU A C 1
ATOM 736 O O . GLU A 1 89 ? -16.855 4.368 -5.516 1.00 47.03 89 GLU A O 1
ATOM 741 N N . ALA A 1 90 ? -14.797 3.714 -4.918 1.00 47.97 90 ALA A N 1
ATOM 742 C CA . ALA A 1 90 ? -14.723 4.546 -3.712 1.00 47.97 90 ALA A CA 1
ATOM 743 C C . ALA A 1 90 ? -14.740 6.066 -3.985 1.00 47.97 90 ALA A C 1
ATOM 745 O O . ALA A 1 90 ? -15.110 6.844 -3.107 1.00 47.97 90 ALA A O 1
ATOM 746 N N . TYR A 1 91 ? -14.326 6.491 -5.184 1.00 37.44 91 TYR A N 1
ATOM 747 C CA . TYR A 1 91 ? -14.253 7.897 -5.601 1.00 37.44 91 TYR A CA 1
ATOM 748 C C . TYR A 1 91 ? -15.259 8.283 -6.693 1.00 37.44 91 TYR A C 1
ATOM 750 O O . TYR A 1 91 ? -15.205 9.417 -7.174 1.00 37.44 91 TYR A O 1
ATOM 758 N N . SER A 1 92 ? -16.186 7.402 -7.090 1.00 39.69 92 SER A N 1
ATOM 759 C CA . SER A 1 92 ? -17.333 7.852 -7.885 1.00 39.69 92 SER A CA 1
ATOM 760 C C . SER A 1 92 ? -18.189 8.744 -6.992 1.00 39.69 92 SER A C 1
ATOM 762 O O . SER A 1 92 ? -18.721 8.251 -5.996 1.00 39.69 92 SER A O 1
ATOM 764 N N . PRO A 1 93 ? -18.324 10.048 -7.294 1.00 40.69 93 PRO A N 1
ATOM 765 C CA . PRO A 1 93 ? -19.215 10.882 -6.523 1.00 40.69 93 PRO A CA 1
ATOM 766 C C . PRO A 1 93 ? -20.614 10.342 -6.783 1.00 40.69 93 PRO A C 1
ATOM 768 O O . PRO A 1 93 ? -21.114 10.424 -7.908 1.00 40.69 93 PRO A O 1
ATOM 771 N N . SER A 1 94 ? -21.244 9.774 -5.754 1.00 45.12 94 SER A N 1
ATOM 772 C CA . SER A 1 94 ? -22.693 9.694 -5.733 1.00 45.12 94 SER A CA 1
ATOM 773 C C . SER A 1 94 ? -23.173 11.118 -5.978 1.00 45.12 94 SER A C 1
ATOM 775 O O . SER A 1 94 ? -22.943 12.011 -5.163 1.00 45.12 94 SER A O 1
ATOM 777 N N . ILE A 1 95 ? -23.733 11.340 -7.161 1.00 41.72 95 ILE A N 1
ATOM 778 C CA . ILE A 1 95 ? -24.599 12.459 -7.501 1.00 41.72 95 ILE A CA 1
ATOM 779 C C . ILE A 1 95 ? -25.521 12.714 -6.309 1.00 41.72 95 ILE A C 1
ATOM 781 O O . ILE A 1 95 ? -26.529 12.039 -6.124 1.00 41.72 95 ILE A O 1
ATOM 785 N N . ASN A 1 96 ? -25.121 13.654 -5.456 1.00 36.72 96 ASN A N 1
ATOM 786 C CA . ASN A 1 96 ? -25.948 14.146 -4.376 1.00 36.72 96 ASN A CA 1
ATOM 787 C C . ASN A 1 96 ? -27.104 14.877 -5.054 1.00 36.72 96 ASN A C 1
ATOM 789 O O . ASN A 1 96 ? -26.970 16.033 -5.444 1.00 36.72 96 ASN A O 1
ATOM 793 N N . HIS A 1 97 ? -28.218 14.178 -5.248 1.00 40.66 97 HIS A N 1
ATOM 794 C CA . HIS A 1 97 ? -29.513 14.823 -5.324 1.00 40.66 97 HIS A CA 1
ATOM 795 C C . HIS A 1 97 ? -29.788 15.349 -3.907 1.00 40.66 97 HIS A C 1
ATOM 797 O O . HIS A 1 97 ? -29.926 14.530 -2.994 1.00 40.66 97 HIS A O 1
ATOM 803 N N . PRO A 1 98 ? -29.769 16.671 -3.661 1.00 38.97 98 PRO A N 1
ATOM 804 C CA . PRO A 1 98 ? -30.190 17.183 -2.367 1.00 38.97 98 PRO A CA 1
ATOM 805 C C . PRO A 1 98 ? -31.672 16.819 -2.161 1.00 38.97 98 PRO A C 1
ATOM 807 O O . PRO A 1 98 ? -32.450 16.946 -3.110 1.00 38.97 98 PRO A O 1
ATOM 810 N N . PRO A 1 99 ? -32.084 16.355 -0.968 1.00 37.22 99 PRO A N 1
ATOM 811 C CA . PRO A 1 99 ? -33.489 16.088 -0.691 1.00 37.22 99 PRO A CA 1
ATOM 812 C C . PRO A 1 99 ? -34.299 17.381 -0.822 1.00 37.22 99 PRO A C 1
ATOM 814 O O . PRO A 1 99 ? -33.921 18.417 -0.276 1.00 37.22 99 PRO A O 1
ATOM 817 N N . SER A 1 100 ? -35.416 17.323 -1.542 1.00 46.59 100 SER A N 1
ATOM 818 C CA . SER A 1 100 ? -36.437 18.367 -1.538 1.00 46.59 100 SER A CA 1
ATOM 819 C C . SER A 1 100 ? -37.086 18.445 -0.151 1.00 46.59 100 SER A C 1
ATOM 821 O O . SER A 1 100 ? -37.982 17.658 0.151 1.00 46.59 100 SER A O 1
ATOM 823 N N . GLU A 1 101 ? -36.644 19.373 0.697 1.00 42.75 101 GLU A N 1
ATOM 824 C CA . GLU A 1 101 ? -37.375 19.742 1.913 1.00 42.75 101 GLU A CA 1
ATOM 825 C C . GLU A 1 101 ? -38.489 20.736 1.563 1.00 42.75 101 GLU A C 1
ATOM 827 O O . GLU A 1 101 ? -38.257 21.905 1.246 1.00 42.75 101 GLU A O 1
ATOM 832 N N . GLU A 1 102 ? -39.728 20.249 1.615 1.00 44.25 102 GLU A N 1
ATOM 833 C CA . GLU A 1 102 ? -40.904 21.094 1.764 1.00 44.25 102 GLU A CA 1
ATOM 834 C C . GLU A 1 102 ? -40.956 21.695 3.179 1.00 44.25 102 GLU A C 1
ATOM 836 O O . GLU A 1 102 ? -40.869 20.979 4.170 1.00 44.25 102 GLU A O 1
ATOM 841 N N . ARG A 1 103 ? -41.153 23.022 3.211 1.00 42.50 103 ARG A N 1
ATOM 842 C CA . ARG A 1 103 ? -42.011 23.822 4.110 1.00 42.50 103 ARG A CA 1
ATOM 843 C C . ARG A 1 103 ? -42.115 23.417 5.587 1.00 42.50 103 ARG A C 1
ATOM 845 O O . ARG A 1 103 ? -42.719 22.404 5.897 1.00 42.50 103 ARG A O 1
ATOM 852 N N . ASN A 1 104 ? -41.766 24.362 6.469 1.00 33.09 104 ASN A N 1
ATOM 853 C CA . ASN A 1 104 ? -42.681 24.870 7.506 1.00 33.09 104 ASN A CA 1
ATOM 854 C C . ASN A 1 104 ? -42.283 26.302 7.929 1.00 33.09 104 ASN A C 1
ATOM 856 O O . ASN A 1 104 ? -41.253 26.509 8.572 1.00 33.09 104 ASN A O 1
ATOM 860 N N . VAL A 1 105 ? -43.118 27.267 7.524 1.00 39.78 105 VAL A N 1
ATOM 861 C CA . VAL A 1 105 ? -43.496 28.463 8.298 1.00 39.78 105 VAL A CA 1
ATOM 862 C C . VAL A 1 105 ? -44.858 28.144 8.893 1.00 39.78 105 VAL A C 1
ATOM 864 O O . VAL A 1 105 ? -45.657 27.543 8.137 1.00 39.78 105 VAL A O 1
#

pLDDT: mean 74.57, std 20.76, range [33.09, 97.25]

InterPro domains:
  IPR001128 Cytochrome P450 [PF00067] (15-81)
  IPR002397 Cytochrome P450, B-class [PR00359] (15-26)
  IPR002397 Cytochrome P450, B-class [PR00359] (32-59)
  IPR002397 Cytochrome P450, B-class [PR00359] (60-75)
  IPR036396 Cytochrome P450 superfamily [G3DSA:1.10.630.10] (4-98)
  IPR036396 Cytochrome P450 superfamily [SSF48264] (16-77)

Organism: Vigna radiata var. radiata (NCBI:txid3916)